Protein AF-A0A3D0LBR5-F1 (afdb_monomer)

Structure (mmCIF, N/CA/C/O backbone):
data_AF-A0A3D0LBR5-F1
#
_entry.id   AF-A0A3D0LBR5-F1
#
loop_
_atom_site.group_PDB
_atom_site.id
_atom_site.type_symbol
_atom_site.label_atom_id
_atom_site.label_alt_id
_atom_site.label_comp_id
_atom_site.label_asym_id
_atom_site.label_entity_id
_atom_site.label_seq_id
_atom_site.pdbx_PDB_ins_code
_atom_site.Cartn_x
_atom_site.Cartn_y
_atom_site.Cartn_z
_atom_site.occupancy
_atom_site.B_iso_or_equiv
_atom_site.auth_seq_id
_atom_site.auth_comp_id
_atom_site.auth_asym_id
_atom_site.auth_atom_id
_atom_site.pdbx_PDB_model_num
ATOM 1 N N . MET A 1 1 ? 71.275 1.931 -74.802 1.00 49.94 1 MET A N 1
ATOM 2 C CA . MET A 1 1 ? 70.253 2.994 -74.971 1.00 49.94 1 MET A CA 1
ATOM 3 C C . MET A 1 1 ? 68.846 2.424 -75.194 1.00 49.94 1 MET A C 1
ATOM 5 O O . MET A 1 1 ? 67.888 3.133 -74.925 1.00 49.94 1 MET A O 1
ATOM 9 N N . GLU A 1 2 ? 68.700 1.170 -75.647 1.00 49.16 2 GLU A N 1
ATOM 10 C CA . GLU A 1 2 ? 67.393 0.505 -75.811 1.00 49.16 2 GLU A CA 1
ATOM 11 C C . GLU A 1 2 ? 66.760 0.041 -74.489 1.00 49.16 2 GLU A C 1
ATOM 13 O O . GLU A 1 2 ? 65.552 0.177 -74.330 1.00 49.16 2 GLU A O 1
ATOM 18 N N . GLU A 1 3 ? 67.550 -0.391 -73.499 1.00 52.59 3 GLU A N 1
ATOM 19 C CA . GLU A 1 3 ? 66.999 -0.840 -72.205 1.00 52.59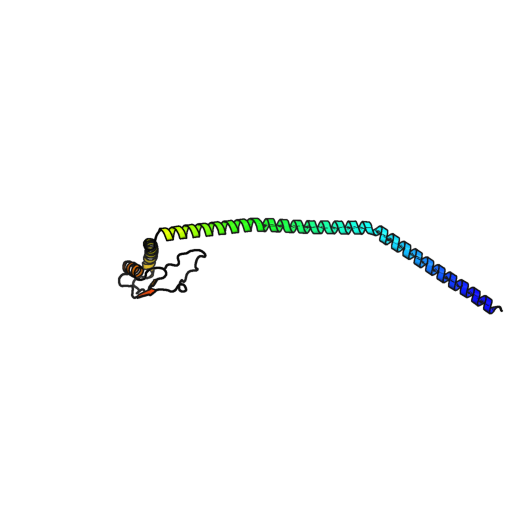 3 GLU A CA 1
ATOM 20 C C . GLU A 1 3 ? 66.306 0.277 -71.406 1.00 52.59 3 GLU A C 1
ATOM 22 O O . GLU A 1 3 ? 65.245 0.046 -70.835 1.00 52.59 3 GLU A O 1
ATOM 27 N N . LEU A 1 4 ? 66.821 1.514 -71.461 1.00 53.75 4 LEU A N 1
ATOM 28 C CA . LEU A 1 4 ? 66.189 2.684 -70.824 1.00 53.75 4 LEU A CA 1
ATOM 29 C C . LEU A 1 4 ? 64.819 3.015 -71.442 1.00 53.75 4 LEU A C 1
ATOM 31 O O . LEU A 1 4 ? 63.898 3.429 -70.748 1.00 53.75 4 LEU A O 1
ATOM 35 N N . ARG A 1 5 ? 64.651 2.780 -72.751 1.00 55.75 5 ARG A N 1
ATOM 36 C CA . ARG A 1 5 ? 63.362 2.971 -73.435 1.00 55.75 5 ARG A CA 1
ATOM 37 C C . ARG A 1 5 ? 62.347 1.881 -73.075 1.00 55.75 5 ARG A C 1
ATOM 39 O O . ARG A 1 5 ? 61.148 2.134 -73.154 1.00 55.75 5 ARG A O 1
ATOM 46 N N . SER A 1 6 ? 62.817 0.697 -72.677 1.00 64.25 6 SER A N 1
ATOM 47 C CA . SER A 1 6 ? 61.978 -0.420 -72.228 1.00 64.25 6 SER A CA 1
ATOM 48 C C . SER A 1 6 ? 61.486 -0.237 -70.791 1.00 64.25 6 SER A C 1
ATOM 50 O O . SER A 1 6 ? 60.338 -0.565 -70.502 1.00 64.25 6 SER A O 1
ATOM 52 N N . THR A 1 7 ? 62.313 0.309 -69.896 1.00 74.56 7 THR A N 1
ATOM 53 C CA . THR A 1 7 ? 61.905 0.636 -68.519 1.00 74.56 7 THR A CA 1
ATOM 54 C C . THR A 1 7 ? 60.916 1.800 -68.485 1.00 74.56 7 THR A C 1
ATOM 56 O O . THR A 1 7 ? 59.894 1.705 -67.814 1.00 74.56 7 THR A O 1
ATOM 59 N N . ASP A 1 8 ? 61.129 2.835 -69.303 1.00 76.31 8 ASP A N 1
ATOM 60 C CA . ASP A 1 8 ? 60.205 3.976 -69.407 1.00 76.31 8 ASP A CA 1
ATOM 61 C C . ASP A 1 8 ? 58.816 3.575 -69.937 1.00 76.31 8 ASP A C 1
ATOM 63 O O . ASP A 1 8 ? 57.799 4.185 -69.596 1.00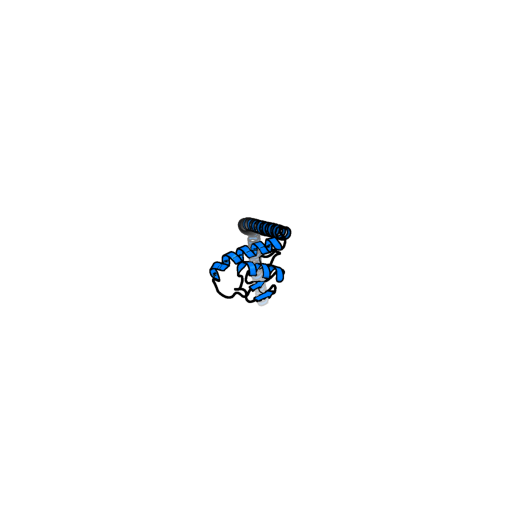 76.31 8 ASP A O 1
ATOM 67 N N . ALA A 1 9 ? 58.758 2.572 -70.819 1.00 78.38 9 ALA A N 1
ATOM 68 C CA . ALA A 1 9 ? 57.500 2.031 -71.325 1.00 78.38 9 ALA A CA 1
ATOM 69 C C . ALA A 1 9 ? 56.753 1.238 -70.241 1.00 78.38 9 ALA A C 1
ATOM 71 O O . ALA A 1 9 ? 55.541 1.397 -70.093 1.00 78.38 9 ALA A O 1
ATOM 72 N N . LEU A 1 10 ? 57.486 0.448 -69.454 1.00 83.25 10 LEU A N 1
ATOM 73 C CA . LEU A 1 10 ? 56.943 -0.359 -68.365 1.00 83.25 10 LEU A CA 1
ATOM 74 C C . LEU A 1 10 ? 56.445 0.519 -67.204 1.00 83.25 10 LEU A C 1
ATOM 76 O O . LEU A 1 10 ? 55.351 0.294 -66.692 1.00 83.25 10 LEU A O 1
ATOM 80 N N . ASP A 1 11 ? 57.161 1.591 -66.859 1.00 85.31 11 ASP A N 1
ATOM 81 C CA . ASP A 1 11 ? 56.715 2.557 -65.847 1.00 85.31 11 ASP A CA 1
ATOM 82 C C . ASP A 1 11 ? 55.422 3.273 -66.261 1.00 85.31 11 ASP A C 1
ATOM 84 O O . ASP A 1 11 ? 54.518 3.475 -65.445 1.00 85.31 11 ASP A O 1
ATOM 88 N N . LYS A 1 12 ? 55.276 3.616 -67.548 1.00 86.19 12 LYS A N 1
ATOM 89 C CA . LYS A 1 12 ? 54.023 4.185 -68.073 1.00 86.19 12 LYS A CA 1
ATOM 90 C C . LYS A 1 12 ? 52.860 3.205 -67.967 1.00 86.19 12 LYS A C 1
ATOM 92 O O . LYS A 1 12 ? 51.745 3.633 -67.668 1.00 86.19 12 LYS A O 1
ATOM 97 N N . GLU A 1 13 ? 53.109 1.919 -68.195 1.00 86.25 13 GLU A N 1
ATOM 98 C CA . GLU A 1 13 ? 52.100 0.869 -68.064 1.00 86.25 13 GLU A CA 1
ATOM 99 C C . GLU A 1 13 ? 51.693 0.654 -66.599 1.00 86.25 13 GLU A C 1
ATOM 101 O O . GLU A 1 13 ? 50.499 0.640 -66.299 1.00 86.25 13 GLU A O 1
ATOM 106 N N . ILE A 1 14 ? 52.656 0.620 -65.670 1.00 87.50 14 ILE A N 1
ATOM 107 C CA . ILE A 1 14 ? 52.390 0.557 -64.223 1.00 87.50 14 ILE A CA 1
ATOM 108 C C . ILE A 1 14 ? 51.540 1.750 -63.777 1.00 87.50 14 ILE A C 1
ATOM 110 O O . ILE A 1 14 ? 50.550 1.582 -63.063 1.00 87.50 14 ILE A O 1
ATOM 114 N N . VAL A 1 15 ? 51.889 2.963 -64.212 1.00 90.56 15 VAL A N 1
ATOM 115 C CA . VAL A 1 15 ? 51.126 4.173 -63.878 1.00 90.56 15 VAL A CA 1
ATOM 116 C C . VAL A 1 15 ? 49.720 4.124 -64.480 1.00 90.56 15 VAL A C 1
ATOM 118 O O . VAL A 1 15 ? 48.763 4.546 -63.827 1.00 90.56 15 VAL A O 1
ATOM 121 N N . ALA A 1 16 ? 49.564 3.610 -65.701 1.00 90.75 16 ALA A N 1
ATOM 122 C CA . ALA A 1 16 ? 48.259 3.463 -66.338 1.00 90.75 16 ALA A CA 1
ATOM 123 C C . ALA A 1 16 ? 47.369 2.446 -65.603 1.00 90.75 16 ALA A C 1
ATOM 125 O O . ALA A 1 16 ? 46.191 2.725 -65.368 1.00 90.75 16 ALA A O 1
ATOM 126 N N . ASP A 1 17 ? 47.922 1.305 -65.187 1.00 92.94 17 ASP A N 1
ATOM 127 C CA . ASP A 1 17 ? 47.170 0.287 -64.451 1.00 92.94 17 ASP A CA 1
ATOM 128 C C . ASP A 1 17 ? 46.831 0.747 -63.022 1.00 92.94 17 ASP A C 1
ATOM 130 O O . ASP A 1 17 ? 45.701 0.581 -62.554 1.00 92.94 17 ASP A O 1
ATOM 134 N N . ALA A 1 18 ? 47.755 1.453 -62.359 1.00 93.38 18 ALA A N 1
ATOM 135 C CA . ALA A 1 18 ? 47.505 2.094 -61.070 1.00 93.38 18 ALA A CA 1
ATOM 136 C C . ALA A 1 18 ? 46.373 3.133 -61.152 1.00 93.38 18 ALA A C 1
ATOM 138 O O . ALA A 1 18 ? 45.481 3.127 -60.300 1.00 93.38 18 ALA A O 1
ATOM 139 N N . LYS A 1 19 ? 46.352 3.973 -62.199 1.00 93.94 19 LYS A N 1
ATOM 140 C CA . LYS A 1 19 ? 45.252 4.922 -62.454 1.00 93.94 19 LYS A CA 1
ATOM 141 C C . LYS A 1 19 ? 43.928 4.199 -62.667 1.00 93.94 19 LYS A C 1
ATOM 143 O O . LYS A 1 19 ? 42.958 4.494 -61.984 1.00 93.94 19 LYS A O 1
ATOM 148 N N . LYS A 1 20 ? 43.907 3.170 -63.515 1.00 94.69 20 LYS A N 1
ATOM 149 C CA . LYS A 1 20 ? 42.700 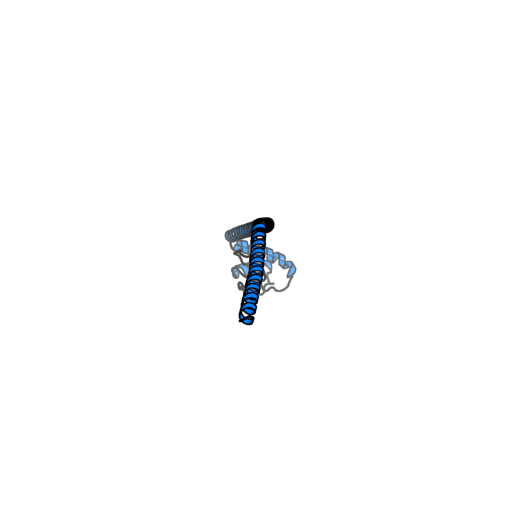2.374 -63.779 1.00 94.69 20 LYS A CA 1
ATOM 150 C C . LYS A 1 20 ? 42.152 1.706 -62.516 1.00 94.69 20 LYS A C 1
ATOM 152 O O . LYS A 1 20 ? 40.938 1.589 -62.341 1.00 94.69 20 LYS A O 1
ATOM 157 N N . LYS A 1 21 ? 43.035 1.247 -61.627 1.00 94.88 21 LYS A N 1
ATOM 158 C CA . LYS A 1 21 ? 42.647 0.698 -60.324 1.00 94.88 21 LYS A CA 1
ATOM 159 C C . LYS A 1 21 ? 42.093 1.783 -59.400 1.00 94.88 21 LYS A C 1
ATOM 161 O O . LYS A 1 21 ? 41.074 1.534 -58.760 1.00 94.88 21 LYS A O 1
ATOM 166 N N . ALA A 1 22 ? 42.715 2.961 -59.357 1.00 95.19 22 ALA A N 1
ATOM 167 C CA . ALA A 1 22 ? 42.222 4.102 -58.589 1.00 95.19 22 ALA A CA 1
ATOM 168 C C . ALA A 1 22 ? 40.830 4.551 -59.067 1.00 95.19 22 ALA A C 1
ATOM 170 O O . ALA A 1 22 ? 39.922 4.661 -58.248 1.00 95.19 22 ALA A O 1
ATOM 171 N N . ASP A 1 23 ? 40.623 4.678 -60.379 1.00 95.06 23 ASP A N 1
ATOM 172 C CA . ASP A 1 23 ? 39.336 5.067 -60.971 1.00 95.06 23 ASP A CA 1
ATOM 173 C C . ASP A 1 23 ? 38.225 4.066 -60.626 1.00 95.06 23 ASP A C 1
ATOM 175 O O . ASP A 1 23 ? 37.114 4.446 -60.263 1.00 95.06 23 ASP A O 1
ATOM 179 N N . ARG A 1 24 ? 38.529 2.760 -60.657 1.00 95.19 24 ARG A N 1
ATOM 180 C CA . ARG A 1 24 ? 37.582 1.714 -60.232 1.00 95.19 24 ARG A CA 1
ATOM 181 C C . ARG A 1 24 ? 37.232 1.796 -58.748 1.00 95.19 24 ARG A C 1
ATOM 183 O O . ARG A 1 24 ? 36.100 1.488 -58.382 1.00 95.19 24 ARG A O 1
ATOM 190 N N . ILE A 1 25 ? 38.195 2.141 -57.894 1.00 95.94 25 ILE A N 1
ATOM 191 C CA . ILE A 1 25 ? 37.957 2.311 -56.455 1.00 95.94 25 ILE A CA 1
ATOM 192 C C . ILE A 1 25 ? 37.060 3.528 -56.221 1.00 95.94 25 ILE A C 1
ATOM 194 O O . ILE A 1 25 ? 36.095 3.416 -55.469 1.00 95.94 25 ILE A O 1
ATOM 198 N N . LEU A 1 26 ? 37.335 4.647 -56.897 1.00 95.75 26 LEU A N 1
ATOM 199 C CA . LEU A 1 26 ? 36.525 5.862 -56.808 1.00 95.75 26 LEU A CA 1
ATOM 200 C C . LEU A 1 26 ? 35.089 5.616 -57.276 1.00 95.75 26 LEU A C 1
ATOM 202 O O . LEU A 1 26 ? 34.161 5.903 -56.528 1.00 95.75 26 LEU A O 1
ATOM 206 N N . ALA A 1 27 ? 34.900 4.969 -58.428 1.00 95.69 27 ALA A N 1
ATOM 207 C CA . ALA A 1 27 ? 33.567 4.647 -58.937 1.00 95.69 27 ALA A CA 1
ATOM 208 C C . ALA A 1 27 ? 32.760 3.764 -57.964 1.00 95.69 27 ALA A C 1
ATOM 210 O O . ALA A 1 27 ? 31.583 4.015 -57.715 1.00 95.69 27 ALA A O 1
ATOM 211 N N . LYS A 1 28 ? 33.396 2.752 -57.352 1.00 95.88 28 LYS A N 1
ATOM 212 C CA . LYS A 1 28 ? 32.742 1.912 -56.330 1.00 95.88 28 LYS A CA 1
ATOM 213 C C . LYS A 1 28 ? 32.420 2.677 -55.048 1.00 95.88 28 LYS A C 1
ATOM 215 O O . LYS A 1 28 ? 31.410 2.394 -54.403 1.00 95.88 28 LYS A O 1
ATOM 220 N N . ALA A 1 29 ? 33.287 3.604 -54.646 1.00 95.00 29 ALA A N 1
ATOM 221 C CA . ALA A 1 29 ? 33.041 4.456 -53.491 1.00 95.00 29 ALA A CA 1
ATOM 222 C C . ALA A 1 29 ? 31.847 5.389 -53.744 1.00 95.00 29 ALA A C 1
ATOM 224 O O . ALA A 1 29 ? 30.978 5.496 -52.884 1.00 95.00 29 ALA A O 1
ATOM 225 N N . GLU A 1 30 ? 31.751 5.987 -54.933 1.00 95.00 30 GLU A N 1
ATOM 226 C CA . GLU A 1 30 ? 30.614 6.816 -55.348 1.00 95.00 30 GLU A CA 1
ATOM 227 C C . GLU A 1 30 ? 29.302 6.023 -55.374 1.00 95.00 30 GLU A C 1
ATOM 229 O O . GLU A 1 30 ? 28.305 6.476 -54.811 1.00 95.00 30 GLU A O 1
ATOM 234 N N . GLU A 1 31 ? 29.311 4.811 -55.937 1.00 94.12 31 GLU A N 1
ATOM 235 C CA . GLU A 1 31 ? 28.151 3.908 -55.939 1.00 94.12 31 GLU A CA 1
ATOM 236 C C . GLU A 1 31 ? 27.706 3.555 -54.510 1.00 94.12 31 GLU A C 1
ATOM 238 O O . GLU A 1 31 ? 26.517 3.600 -54.180 1.00 94.12 31 GLU A O 1
ATOM 243 N N . SER A 1 32 ? 28.667 3.271 -53.628 1.00 92.25 32 SER A N 1
ATOM 244 C CA . SER A 1 32 ? 28.397 2.963 -52.221 1.00 92.25 32 SER A CA 1
ATOM 245 C C . SER A 1 32 ? 27.820 4.171 -51.479 1.00 92.25 32 SER A C 1
ATOM 247 O O . SER A 1 32 ? 26.858 4.029 -50.726 1.00 92.25 32 SER A O 1
ATOM 249 N N . CYS A 1 33 ? 28.359 5.370 -51.716 1.00 92.25 33 CYS A N 1
ATOM 250 C CA . CYS A 1 33 ? 27.838 6.620 -51.164 1.00 92.25 33 CYS A CA 1
ATOM 251 C C . CYS A 1 33 ? 26.409 6.900 -51.645 1.00 92.25 33 CYS A C 1
ATOM 253 O O . CYS A 1 33 ? 25.544 7.216 -50.829 1.00 92.25 33 CYS A O 1
ATOM 255 N N . ALA A 1 34 ? 26.138 6.738 -52.943 1.00 92.00 34 ALA A N 1
ATOM 256 C CA . ALA A 1 34 ? 24.809 6.936 -53.514 1.00 92.00 34 ALA A CA 1
ATOM 257 C C . ALA A 1 34 ? 23.783 5.950 -52.933 1.00 92.00 34 ALA A C 1
ATOM 259 O O . ALA A 1 34 ? 22.685 6.354 -52.553 1.00 92.00 34 ALA A O 1
ATOM 260 N N . SER A 1 35 ? 24.162 4.677 -52.788 1.00 91.62 35 SER A N 1
ATOM 261 C CA . SER A 1 35 ? 23.329 3.648 -52.156 1.00 91.62 35 SER A CA 1
ATOM 262 C C . SER A 1 35 ? 23.036 3.963 -50.685 1.00 91.62 35 SER A C 1
ATOM 264 O O . SER A 1 35 ? 21.883 3.918 -50.245 1.00 91.62 35 SER A O 1
ATOM 266 N N . LEU A 1 36 ? 24.058 4.370 -49.922 1.00 88.75 36 LEU A N 1
ATOM 267 C CA . LEU A 1 36 ? 23.892 4.756 -48.522 1.00 88.75 36 LEU A CA 1
ATOM 268 C C . LEU A 1 36 ? 22.944 5.944 -48.370 1.00 88.75 36 LEU A C 1
ATOM 270 O O . LEU A 1 36 ? 22.064 5.883 -47.510 1.00 88.75 36 LEU A O 1
ATOM 274 N N . LEU A 1 37 ? 23.105 6.983 -49.196 1.00 91.50 37 LEU A N 1
ATOM 275 C CA . LEU A 1 37 ? 22.251 8.171 -49.192 1.00 91.50 37 LEU A CA 1
ATOM 276 C C . LEU A 1 37 ? 20.812 7.832 -49.596 1.00 91.50 37 LEU A C 1
ATOM 278 O O . LEU A 1 37 ? 19.883 8.220 -48.891 1.00 91.50 37 LEU A O 1
ATOM 282 N N . GLY A 1 38 ? 20.624 7.037 -50.654 1.00 90.38 38 GLY A N 1
ATOM 283 C CA . GLY A 1 38 ? 19.299 6.612 -51.115 1.00 90.38 38 GLY A CA 1
ATOM 284 C C . GLY A 1 38 ? 18.522 5.787 -50.082 1.00 90.38 38 GLY A C 1
ATOM 285 O O . GLY A 1 38 ? 17.296 5.830 -50.050 1.00 90.38 38 GLY A O 1
ATOM 286 N N . GLY A 1 39 ? 19.221 5.073 -49.194 1.00 91.19 39 GLY A N 1
ATOM 287 C CA . GLY A 1 39 ? 18.612 4.287 -48.119 1.00 91.19 39 GLY A CA 1
ATOM 288 C C . GLY A 1 39 ? 18.389 5.032 -46.797 1.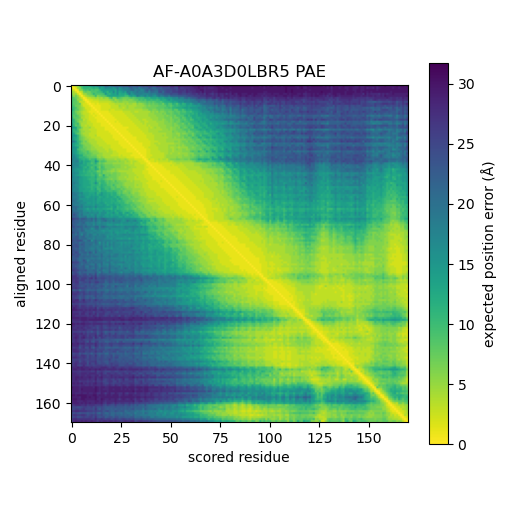00 91.19 39 GLY A C 1
ATOM 289 O O . GLY A 1 39 ? 17.916 4.412 -45.843 1.00 91.19 39 GLY A O 1
ATOM 290 N N . VAL A 1 40 ? 18.778 6.308 -46.658 1.00 93.69 40 VAL A N 1
ATOM 291 C CA . VAL A 1 40 ? 18.622 7.045 -45.383 1.00 93.69 40 VAL A CA 1
ATOM 292 C C . VAL A 1 40 ? 17.151 7.269 -45.054 1.00 93.69 40 VAL A C 1
ATOM 294 O O . VAL A 1 40 ? 16.726 6.915 -43.956 1.00 93.69 40 VAL A O 1
ATOM 297 N N . ASP A 1 41 ? 16.364 7.787 -45.995 1.00 91.44 41 ASP A N 1
ATOM 298 C CA . ASP A 1 41 ? 14.965 8.141 -45.734 1.00 91.44 41 ASP A CA 1
ATOM 299 C C . ASP A 1 41 ? 14.135 6.924 -45.319 1.00 91.44 41 ASP A C 1
ATOM 301 O O . ASP A 1 41 ? 13.371 6.992 -44.357 1.00 91.44 41 ASP A O 1
ATOM 305 N N . ALA A 1 42 ? 14.344 5.779 -45.975 1.00 92.25 42 ALA A N 1
ATOM 306 C CA . ALA A 1 42 ? 13.684 4.527 -45.615 1.00 92.25 42 ALA A CA 1
ATOM 307 C C . ALA A 1 42 ? 14.020 4.095 -44.177 1.00 92.25 42 ALA A C 1
ATOM 309 O O . ALA A 1 42 ? 13.116 3.780 -43.404 1.00 92.25 42 ALA A O 1
ATOM 310 N N . ARG A 1 43 ? 15.301 4.160 -43.786 1.00 93.56 43 ARG A N 1
ATOM 311 C CA . ARG A 1 43 ? 15.748 3.837 -42.420 1.00 93.56 43 ARG A CA 1
ATOM 312 C C . ARG A 1 43 ? 15.186 4.807 -41.384 1.00 93.56 43 ARG A C 1
ATOM 314 O O . ARG A 1 43 ? 14.816 4.384 -40.293 1.00 93.56 43 ARG A O 1
ATOM 321 N N . VAL A 1 44 ? 15.092 6.095 -41.716 1.00 94.94 44 VAL A N 1
ATOM 322 C CA . VAL A 1 44 ? 14.490 7.110 -40.837 1.00 94.94 44 VAL A CA 1
ATOM 323 C C . VAL A 1 44 ? 12.997 6.839 -40.640 1.00 94.94 44 VAL A C 1
ATOM 325 O O . VAL A 1 44 ? 12.517 6.887 -39.507 1.00 94.94 44 VAL A O 1
ATOM 328 N N . GLN A 1 45 ? 12.260 6.515 -41.707 1.00 95.31 45 GLN A N 1
ATOM 329 C CA . GLN A 1 45 ? 10.836 6.178 -41.602 1.00 95.31 45 GLN A CA 1
ATOM 330 C C . GLN A 1 45 ? 10.606 4.888 -40.814 1.00 95.31 45 GLN A C 1
ATOM 332 O O . GLN A 1 45 ? 9.711 4.836 -39.970 1.00 95.31 45 GLN A O 1
ATOM 337 N N . GLU A 1 46 ? 11.433 3.868 -41.037 1.00 96.00 46 GLU A N 1
ATOM 338 C CA . GLU A 1 46 ? 11.368 2.619 -40.284 1.00 96.00 46 GLU A CA 1
ATOM 339 C C . GLU A 1 46 ? 11.638 2.853 -38.792 1.00 96.00 46 GLU A C 1
ATOM 341 O O . GLU A 1 46 ? 10.825 2.463 -37.953 1.00 96.00 46 GLU A O 1
ATOM 346 N N . ALA A 1 47 ? 12.716 3.567 -38.454 1.00 95.75 47 ALA A N 1
ATOM 347 C CA . ALA A 1 47 ? 13.049 3.900 -37.072 1.00 95.75 47 ALA A CA 1
ATOM 348 C C . ALA A 1 47 ? 11.929 4.702 -36.391 1.00 95.75 47 ALA A C 1
ATOM 350 O O . ALA A 1 47 ? 11.571 4.427 -35.243 1.00 95.75 47 ALA A O 1
ATOM 351 N N . LYS A 1 48 ? 11.323 5.658 -37.107 1.00 96.81 48 LYS A N 1
ATOM 352 C CA . LYS A 1 48 ? 10.174 6.422 -36.610 1.00 96.81 48 LYS A CA 1
ATOM 353 C C . LYS A 1 48 ? 8.971 5.518 -36.340 1.00 96.81 48 LYS A C 1
ATOM 355 O O . LYS A 1 48 ? 8.375 5.606 -35.269 1.00 96.81 48 LYS A O 1
ATOM 360 N N . SER A 1 49 ? 8.632 4.633 -37.274 1.00 96.62 49 SER A N 1
ATOM 361 C CA . SER A 1 49 ? 7.511 3.701 -37.122 1.00 96.62 49 SER A CA 1
ATOM 362 C C . SER A 1 49 ? 7.713 2.750 -35.938 1.00 96.62 49 SER A C 1
ATOM 364 O O . SER A 1 49 ? 6.800 2.563 -35.130 1.00 96.62 49 SER A O 1
ATOM 366 N N . GLN A 1 50 ? 8.923 2.207 -35.783 1.00 96.31 50 GLN A N 1
ATOM 367 C CA . GLN A 1 50 ? 9.277 1.347 -34.656 1.00 96.31 50 GLN A CA 1
ATOM 368 C C . GLN A 1 50 ? 9.177 2.095 -33.321 1.00 96.31 50 GLN A C 1
ATOM 370 O O . GLN A 1 50 ? 8.593 1.572 -32.369 1.00 96.31 50 GLN A O 1
ATOM 375 N N . ALA A 1 51 ? 9.680 3.333 -33.256 1.00 96.00 51 ALA A N 1
ATOM 376 C CA . ALA A 1 51 ? 9.568 4.170 -32.065 1.00 96.00 51 ALA A CA 1
ATOM 377 C C . ALA A 1 51 ? 8.098 4.449 -31.706 1.00 96.00 51 ALA A C 1
ATOM 379 O O . ALA A 1 51 ? 7.695 4.254 -30.560 1.00 96.00 51 ALA A O 1
ATOM 380 N N . GLU A 1 52 ? 7.268 4.825 -32.684 1.00 97.00 52 GLU A N 1
ATOM 381 C CA . GLU A 1 52 ? 5.836 5.056 -32.469 1.00 97.00 52 GLU A CA 1
ATOM 382 C C . GLU A 1 52 ? 5.111 3.795 -31.979 1.00 97.00 52 GLU A C 1
ATOM 384 O O . GLU A 1 52 ? 4.291 3.867 -31.058 1.00 97.00 52 GLU A O 1
ATOM 389 N N . ALA A 1 53 ? 5.415 2.632 -32.560 1.00 96.94 53 ALA A N 1
ATOM 390 C CA . ALA A 1 53 ? 4.838 1.357 -32.145 1.00 96.94 53 ALA A CA 1
ATOM 391 C C . ALA A 1 53 ? 5.235 0.997 -30.704 1.00 96.94 53 ALA A C 1
ATOM 393 O O . ALA A 1 53 ? 4.374 0.622 -29.901 1.00 96.94 53 ALA A O 1
ATOM 394 N N . ALA A 1 54 ? 6.510 1.176 -30.351 1.00 96.12 54 ALA A N 1
ATOM 395 C CA . ALA A 1 54 ? 7.010 0.945 -29.001 1.00 96.12 54 ALA A CA 1
ATOM 396 C C . ALA A 1 54 ? 6.327 1.869 -27.980 1.00 96.12 54 ALA A C 1
ATOM 398 O O . ALA A 1 54 ? 5.822 1.399 -26.957 1.00 96.12 54 ALA A O 1
ATOM 399 N N . THR A 1 55 ? 6.223 3.169 -28.277 1.00 96.25 55 THR A N 1
ATOM 400 C CA . THR A 1 55 ? 5.532 4.129 -27.407 1.00 96.25 55 THR A CA 1
ATOM 401 C C . THR A 1 55 ? 4.050 3.789 -27.249 1.00 96.25 55 THR A C 1
ATOM 403 O O . THR A 1 55 ? 3.537 3.820 -26.131 1.00 96.25 55 THR A O 1
ATOM 406 N N . ARG A 1 56 ? 3.348 3.417 -28.328 1.00 97.19 56 ARG A N 1
ATOM 407 C CA . ARG A 1 56 ? 1.933 3.003 -28.256 1.00 97.19 56 ARG A CA 1
ATOM 408 C C . ARG A 1 56 ? 1.740 1.767 -27.384 1.00 97.19 56 ARG A C 1
ATOM 410 O O . ARG A 1 56 ? 0.821 1.750 -26.567 1.00 97.19 56 ARG A O 1
ATOM 417 N N . SER A 1 57 ? 2.609 0.768 -27.532 1.00 96.31 57 SER A N 1
ATOM 418 C CA . SER A 1 57 ? 2.591 -0.442 -26.704 1.00 96.31 57 SER A CA 1
ATOM 419 C C . SER A 1 57 ? 2.779 -0.102 -25.223 1.00 96.31 57 SER A C 1
ATOM 421 O O . SER A 1 57 ? 1.984 -0.509 -24.374 1.00 96.31 57 SER A O 1
ATOM 423 N N . MET A 1 58 ? 3.762 0.749 -24.920 1.00 96.12 58 MET A N 1
ATOM 424 C CA . MET A 1 58 ? 4.035 1.187 -23.554 1.00 96.12 58 MET A CA 1
ATOM 425 C C . MET A 1 58 ? 2.859 1.979 -22.952 1.00 96.12 58 MET A C 1
ATOM 427 O O . MET A 1 58 ? 2.449 1.727 -21.820 1.00 96.12 58 MET A O 1
ATOM 431 N N . LEU A 1 59 ? 2.250 2.892 -23.715 1.00 96.50 59 LEU A N 1
ATOM 432 C CA . LEU A 1 59 ? 1.060 3.631 -23.277 1.00 96.50 59 LEU A CA 1
ATOM 433 C C . LEU A 1 59 ? -0.133 2.709 -23.003 1.00 96.50 59 LEU A C 1
ATOM 435 O O . LEU A 1 59 ? -0.869 2.932 -22.042 1.00 96.50 59 LEU A O 1
ATOM 439 N N . ALA A 1 60 ? -0.336 1.682 -23.830 1.00 96.50 60 ALA A N 1
ATOM 440 C CA . ALA A 1 60 ? -1.393 0.700 -23.615 1.00 96.50 60 ALA A CA 1
ATOM 441 C C . ALA A 1 60 ? -1.165 -0.092 -22.318 1.00 96.50 60 ALA A C 1
ATOM 443 O O . ALA A 1 60 ? -2.108 -0.282 -21.546 1.00 96.50 60 ALA A O 1
ATOM 444 N N . LEU A 1 61 ? 0.083 -0.484 -22.041 1.00 95.88 61 LEU A N 1
ATOM 445 C CA . LEU A 1 61 ? 0.455 -1.152 -20.795 1.00 95.88 61 LEU A CA 1
ATOM 446 C C . LEU A 1 61 ? 0.196 -0.259 -19.575 1.00 95.88 61 LEU A C 1
ATOM 448 O O . LEU A 1 61 ? -0.457 -0.697 -18.629 1.00 95.88 61 LEU A O 1
ATOM 452 N N . TYR A 1 62 ? 0.628 1.004 -19.610 1.00 95.44 62 TYR A N 1
ATOM 453 C CA . TYR A 1 62 ? 0.378 1.940 -18.511 1.00 95.44 62 TYR A CA 1
ATOM 454 C C . TYR A 1 62 ? -1.112 2.167 -18.268 1.00 95.44 62 TYR A C 1
ATOM 456 O O . TYR A 1 62 ? -1.556 2.105 -17.124 1.00 95.44 62 TYR A O 1
ATOM 464 N N . LYS A 1 63 ? -1.905 2.360 -19.329 1.00 95.81 63 LYS A N 1
ATOM 465 C CA . LYS A 1 63 ? -3.364 2.493 -19.205 1.00 95.81 63 LYS A CA 1
ATOM 466 C C . LYS A 1 63 ? -3.990 1.258 -18.568 1.00 95.81 63 LYS A C 1
ATOM 468 O O . LYS A 1 63 ? -4.826 1.396 -17.682 1.00 95.81 63 LYS A O 1
ATOM 473 N N . LYS A 1 64 ? -3.576 0.059 -18.988 1.00 95.00 64 LYS A N 1
ATOM 474 C CA . LYS A 1 64 ? -4.055 -1.198 -18.402 1.00 95.00 64 LYS A CA 1
ATOM 475 C C . LYS A 1 64 ? -3.732 -1.272 -16.910 1.00 95.00 64 LYS A C 1
ATOM 477 O O . LYS A 1 64 ? -4.614 -1.595 -16.122 1.00 95.00 64 LYS A O 1
ATOM 482 N N . ASN A 1 65 ? -2.500 -0.941 -16.532 1.00 94.12 65 ASN A N 1
ATOM 483 C CA . ASN A 1 65 ? -2.055 -1.008 -15.143 1.00 94.12 65 ASN A CA 1
ATOM 484 C C . ASN A 1 65 ? -2.795 0.003 -14.261 1.00 94.12 65 ASN A C 1
ATOM 486 O O . ASN A 1 65 ? -3.302 -0.381 -13.215 1.00 94.12 65 ASN A O 1
ATOM 490 N N . ILE A 1 66 ? -2.932 1.255 -14.710 1.00 94.12 66 ILE A N 1
ATOM 491 C CA . ILE A 1 66 ? -3.674 2.296 -13.981 1.00 94.12 66 ILE A CA 1
ATOM 492 C C . ILE A 1 66 ? -5.146 1.908 -13.824 1.00 94.12 66 ILE A C 1
ATOM 494 O O . ILE A 1 66 ? -5.707 2.037 -12.741 1.00 94.12 66 ILE A O 1
ATOM 498 N N . ASN A 1 67 ? -5.775 1.396 -14.884 1.00 92.62 67 ASN A N 1
ATOM 499 C CA . ASN A 1 67 ? -7.176 0.978 -14.827 1.00 92.62 67 ASN A CA 1
ATOM 500 C C . ASN A 1 67 ? -7.400 -0.234 -13.913 1.00 92.62 67 ASN A C 1
ATOM 502 O O . ASN A 1 67 ? -8.513 -0.421 -13.434 1.00 92.62 67 ASN A O 1
ATOM 506 N N . ALA A 1 68 ? -6.369 -1.046 -13.671 1.00 90.31 68 ALA A N 1
ATOM 507 C CA . ALA A 1 68 ? -6.430 -2.149 -12.720 1.00 90.31 68 ALA A CA 1
ATOM 508 C C . ALA A 1 68 ? -6.153 -1.693 -11.278 1.00 90.31 68 ALA A C 1
ATOM 510 O O . ALA A 1 68 ? -6.830 -2.147 -10.361 1.00 90.31 68 ALA A O 1
ATOM 511 N N . SER A 1 69 ? -5.183 -0.798 -11.065 1.00 92.75 69 SER A N 1
ATOM 512 C CA . SER A 1 69 ? -4.783 -0.368 -9.721 1.00 92.75 69 SER A CA 1
ATOM 513 C C . SER A 1 69 ? -5.728 0.667 -9.119 1.00 92.75 69 SER A C 1
ATOM 515 O O . SER A 1 69 ? -6.079 0.564 -7.949 1.00 92.75 69 SER A O 1
ATOM 517 N N . LEU A 1 70 ? -6.186 1.643 -9.905 1.00 93.44 70 LEU A N 1
ATOM 518 C CA . LEU A 1 70 ? -6.956 2.773 -9.388 1.00 93.44 70 LEU A CA 1
ATOM 519 C C . LEU A 1 70 ? -8.268 2.362 -8.691 1.00 93.44 70 LEU A C 1
ATOM 521 O O . LEU A 1 70 ? -8.555 2.924 -7.635 1.00 93.44 70 LEU A O 1
ATOM 525 N N . PRO A 1 71 ? -9.074 1.411 -9.209 1.00 93.94 71 PRO A N 1
ATOM 526 C CA . PRO A 1 71 ? -10.256 0.939 -8.490 1.00 93.94 71 PRO A CA 1
ATOM 527 C C . PRO A 1 71 ? -9.901 0.266 -7.162 1.00 93.94 71 PRO A C 1
ATOM 529 O O . PRO A 1 71 ? -10.555 0.526 -6.160 1.00 93.94 71 PRO A O 1
ATOM 532 N N . LEU A 1 72 ? -8.838 -0.544 -7.135 1.00 92.88 72 LEU A N 1
ATOM 533 C CA . LEU A 1 72 ? -8.398 -1.234 -5.921 1.00 92.88 72 LEU A CA 1
ATOM 534 C C . LEU A 1 72 ? -7.942 -0.250 -4.845 1.00 92.88 72 LEU A C 1
ATOM 536 O O . LEU A 1 72 ? -8.296 -0.415 -3.683 1.00 92.88 72 LEU A O 1
ATOM 540 N N . GLU A 1 73 ? -7.196 0.785 -5.230 1.00 93.75 73 GLU A N 1
ATOM 541 C CA . GLU A 1 73 ? -6.790 1.840 -4.301 1.00 93.75 73 GLU A CA 1
ATOM 542 C C . GLU A 1 73 ? -8.003 2.592 -3.750 1.00 93.75 73 GLU A C 1
ATOM 544 O O . GLU A 1 73 ? -8.079 2.831 -2.550 1.00 93.75 73 GLU A O 1
ATOM 549 N N . LYS A 1 74 ? -9.006 2.902 -4.582 1.00 94.69 74 LYS A N 1
ATOM 550 C CA . LYS A 1 74 ? -10.245 3.541 -4.107 1.00 94.69 74 LYS A CA 1
ATOM 551 C C . LYS A 1 74 ? -10.969 2.701 -3.059 1.00 94.69 74 LYS A C 1
ATOM 553 O O . LYS A 1 74 ? -11.373 3.246 -2.037 1.00 94.69 74 LYS A O 1
ATOM 558 N N . GLU A 1 75 ? -11.110 1.400 -3.300 1.00 94.12 75 GLU A N 1
ATOM 559 C CA . GLU A 1 75 ? -11.731 0.493 -2.329 1.00 94.12 75 GLU A CA 1
ATOM 560 C C . GLU A 1 75 ? -10.895 0.384 -1.049 1.00 94.12 75 GLU A C 1
ATOM 562 O O . GLU A 1 75 ? -11.446 0.432 0.046 1.00 94.12 75 GLU A O 1
ATOM 567 N N . ARG A 1 76 ? -9.560 0.320 -1.159 1.00 94.88 76 ARG A N 1
ATOM 568 C CA . ARG A 1 76 ? -8.664 0.347 0.010 1.00 94.88 76 ARG A CA 1
ATOM 569 C C . ARG A 1 76 ? -8.869 1.607 0.843 1.00 94.88 76 ARG A C 1
ATOM 571 O O . ARG A 1 76 ? -9.071 1.495 2.046 1.00 94.88 76 ARG A O 1
ATOM 578 N N . TYR A 1 77 ? -8.884 2.779 0.210 1.00 95.38 77 TYR A N 1
ATOM 579 C CA . TYR A 1 77 ? -9.141 4.041 0.902 1.00 95.38 77 TYR A CA 1
ATOM 580 C C . TYR A 1 77 ? -10.516 4.070 1.563 1.00 95.38 77 TYR A C 1
ATOM 582 O O . TYR A 1 77 ? -10.632 4.540 2.691 1.00 95.38 77 TYR A O 1
ATOM 590 N N . LEU A 1 78 ? -11.549 3.556 0.8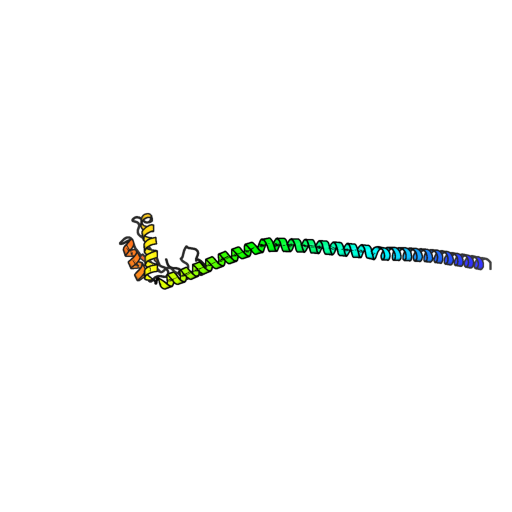93 1.00 95.75 78 LEU A N 1
ATOM 591 C CA . LEU A 1 78 ? -12.891 3.490 1.464 1.00 95.75 78 LEU A CA 1
ATOM 592 C C . LEU A 1 78 ? -12.924 2.600 2.712 1.00 95.75 78 LEU A C 1
ATOM 594 O O . LEU A 1 78 ? -13.490 2.994 3.729 1.00 95.75 78 LEU A O 1
ATOM 598 N N . VAL A 1 79 ? -12.297 1.424 2.650 1.00 95.75 79 VAL A N 1
ATOM 599 C CA . VAL A 1 79 ? -12.214 0.501 3.787 1.00 95.75 79 VAL A CA 1
ATOM 600 C C . VAL A 1 79 ? -11.443 1.129 4.945 1.00 95.75 79 VAL A C 1
ATOM 602 O O . VAL A 1 79 ? -11.938 1.092 6.069 1.00 95.75 79 VAL A O 1
ATOM 605 N N . SER A 1 80 ? -10.286 1.743 4.684 1.00 94.50 80 SER A N 1
ATOM 606 C CA . SER A 1 80 ? -9.511 2.453 5.710 1.00 94.50 80 SER A CA 1
ATOM 607 C C . SER A 1 80 ? -10.320 3.579 6.348 1.00 94.50 80 SER A C 1
ATOM 609 O O . SER A 1 80 ? -10.415 3.639 7.567 1.00 94.50 80 SER A O 1
ATOM 611 N N . TYR A 1 81 ? -10.996 4.401 5.542 1.00 95.50 81 TYR A N 1
ATOM 612 C CA . TYR A 1 81 ? -11.839 5.487 6.041 1.00 95.50 81 TYR A CA 1
ATOM 613 C C . TYR A 1 81 ? -12.979 4.985 6.937 1.00 95.50 81 TYR A C 1
ATOM 615 O O . TYR A 1 81 ? -13.229 5.548 8.003 1.00 95.50 81 TYR A O 1
ATOM 623 N N . ILE A 1 82 ? -13.675 3.920 6.523 1.00 95.12 82 ILE A N 1
ATOM 624 C CA . ILE A 1 82 ? -14.747 3.319 7.326 1.00 95.12 82 ILE A CA 1
ATOM 625 C C . ILE A 1 82 ? -14.176 2.750 8.625 1.00 95.12 82 ILE A C 1
ATOM 627 O O . ILE A 1 82 ? -14.761 2.970 9.682 1.00 95.12 82 ILE A O 1
ATOM 631 N N . HIS A 1 83 ? -13.049 2.036 8.556 1.00 93.56 83 HIS A N 1
ATOM 632 C CA . HIS A 1 83 ? -12.388 1.480 9.732 1.00 93.56 83 HIS A CA 1
ATOM 633 C C . HIS A 1 83 ? -12.033 2.581 10.737 1.00 93.56 83 HIS A C 1
ATOM 635 O O . HIS A 1 83 ? -12.486 2.522 11.877 1.00 93.56 83 HIS A O 1
ATOM 641 N N . GLU A 1 84 ? -11.329 3.623 10.298 1.00 94.25 84 GLU A N 1
ATOM 642 C CA . GLU A 1 84 ? -10.951 4.770 11.131 1.00 94.25 84 GLU A CA 1
ATOM 643 C C . GLU A 1 84 ? -12.178 5.466 11.733 1.00 94.25 84 GLU A C 1
ATOM 645 O O . GLU A 1 84 ? -12.225 5.691 12.940 1.00 94.25 84 GLU A O 1
ATOM 650 N N . SER A 1 85 ? -13.215 5.719 10.926 1.00 94.62 85 SER A N 1
ATOM 651 C CA . SER A 1 85 ? -14.448 6.374 11.388 1.00 94.62 85 SER A CA 1
ATOM 652 C C . SER A 1 85 ? -15.181 5.552 12.452 1.00 94.62 85 SER A C 1
ATOM 654 O O . SER A 1 85 ? -15.727 6.100 13.409 1.00 94.62 85 SER A O 1
ATOM 656 N N . VAL A 1 86 ? -15.219 4.225 12.294 1.00 95.19 86 VAL A N 1
ATOM 657 C CA . VAL A 1 86 ? -15.836 3.326 13.278 1.00 95.19 86 VAL A CA 1
ATOM 658 C C . VAL A 1 86 ? -15.020 3.307 14.566 1.00 95.19 86 VAL A C 1
ATOM 660 O O . VAL A 1 86 ? -15.604 3.401 15.643 1.00 95.19 86 VAL A O 1
ATOM 663 N N . ILE A 1 87 ? -13.693 3.215 14.473 1.00 94.38 87 ILE A N 1
ATOM 664 C CA . ILE A 1 87 ? -12.810 3.234 15.643 1.00 94.38 87 ILE A CA 1
ATOM 665 C C . ILE A 1 87 ? -12.937 4.554 16.404 1.00 94.38 87 ILE A C 1
ATOM 667 O O . ILE A 1 87 ? -13.093 4.537 17.624 1.00 94.38 87 ILE A O 1
ATOM 671 N N . GLU A 1 88 ? -12.964 5.687 15.704 1.00 95.25 88 GLU A N 1
ATOM 672 C CA . GLU A 1 88 ? -13.187 6.999 16.311 1.00 95.25 88 GLU A CA 1
ATOM 673 C C . GLU A 1 88 ? -14.543 7.061 17.026 1.00 95.25 88 GLU A C 1
ATOM 675 O O . GLU A 1 88 ? -14.609 7.427 18.201 1.00 95.25 88 GLU A O 1
ATOM 680 N N . ALA A 1 89 ? -15.622 6.625 16.369 1.00 94.62 89 ALA A N 1
ATOM 681 C CA . ALA A 1 89 ? -16.953 6.603 16.971 1.00 94.62 89 ALA A CA 1
ATOM 682 C C . ALA A 1 89 ? -17.023 5.697 18.212 1.00 94.62 89 ALA A C 1
ATOM 684 O O . ALA A 1 89 ? -17.665 6.054 19.204 1.00 94.62 89 ALA A O 1
ATOM 685 N N . LEU A 1 90 ? -16.355 4.539 18.181 1.00 92.12 90 LEU A N 1
ATOM 686 C CA . LEU A 1 90 ? -16.264 3.639 19.328 1.00 92.12 90 LEU A CA 1
ATOM 687 C C . LEU A 1 90 ? -15.464 4.268 20.468 1.00 92.12 90 LEU A C 1
ATOM 689 O O . LEU A 1 90 ? -15.912 4.208 21.612 1.00 92.12 90 LEU A O 1
ATOM 693 N N . ASN A 1 91 ? -14.331 4.906 20.174 1.00 93.38 91 ASN A N 1
ATOM 694 C CA . ASN A 1 91 ? -13.532 5.600 21.180 1.00 93.38 91 ASN A CA 1
ATOM 695 C C . ASN A 1 91 ? -14.358 6.692 21.873 1.00 93.38 91 ASN A C 1
ATOM 697 O O . ASN A 1 91 ? -14.460 6.693 23.098 1.00 93.38 91 ASN A O 1
ATOM 701 N N . VAL A 1 92 ? -15.037 7.547 21.101 1.00 94.44 92 VAL A N 1
ATOM 702 C CA . VAL A 1 92 ? -15.925 8.592 21.639 1.00 94.44 92 VAL A CA 1
ATOM 703 C C . VAL A 1 92 ? -17.049 7.985 22.484 1.00 94.44 92 VAL A C 1
ATOM 705 O O . VAL A 1 92 ? -17.362 8.482 23.569 1.00 94.44 92 VAL A O 1
ATOM 708 N N . TYR A 1 93 ? -17.654 6.886 22.025 1.00 92.19 93 TYR A N 1
ATOM 709 C CA . TYR A 1 93 ? -18.694 6.196 22.781 1.00 92.19 93 TYR A CA 1
ATOM 710 C C . TYR A 1 93 ? -18.174 5.687 24.130 1.00 92.19 93 TYR A C 1
ATOM 712 O O . TYR A 1 93 ? -18.769 5.995 25.164 1.00 92.19 93 TYR A O 1
ATOM 720 N N . PHE A 1 94 ? -17.065 4.948 24.141 1.00 90.00 94 PHE A N 1
ATOM 721 C CA . PHE A 1 94 ? -16.503 4.350 25.353 1.00 90.00 94 PHE A CA 1
ATOM 722 C C . PHE A 1 94 ? -15.920 5.383 26.320 1.00 90.00 94 PHE A C 1
ATOM 724 O O . PHE A 1 94 ? -16.011 5.198 27.539 1.00 90.00 94 PHE A O 1
ATOM 731 N N . GLU A 1 95 ? -15.411 6.498 25.802 1.00 89.88 95 GLU A N 1
ATOM 732 C CA . GLU A 1 95 ? -15.036 7.660 26.603 1.00 89.88 95 GLU A CA 1
ATOM 733 C C . GLU A 1 95 ? -16.272 8.266 27.283 1.00 89.88 95 GLU A C 1
ATOM 735 O O . GLU A 1 95 ? -16.311 8.392 28.508 1.00 89.88 95 GLU A O 1
ATOM 740 N N . SER A 1 96 ? -17.337 8.534 26.516 1.00 91.88 96 SER A N 1
ATOM 741 C CA . SER A 1 96 ? -18.584 9.115 27.039 1.00 91.88 96 SER A CA 1
ATOM 742 C C . SER A 1 96 ? -19.355 8.192 27.994 1.00 91.88 96 SER A C 1
ATOM 744 O O . SER A 1 96 ? -20.093 8.661 28.864 1.00 91.88 96 SER A O 1
ATOM 746 N N . ALA A 1 97 ? -19.206 6.873 27.848 1.00 87.75 97 ALA A N 1
ATOM 747 C CA . ALA A 1 97 ? -19.872 5.886 28.688 1.00 87.75 97 ALA A CA 1
ATOM 748 C C . ALA A 1 97 ? -19.319 5.880 30.125 1.00 87.75 97 ALA A C 1
ATOM 750 O O . ALA A 1 97 ? -20.066 5.575 31.062 1.00 87.75 97 ALA A O 1
ATOM 751 N N . GLY A 1 98 ? -18.045 6.247 30.293 1.00 87.31 98 GLY A N 1
ATOM 752 C CA . GLY A 1 98 ? -17.333 6.210 31.565 1.00 87.31 98 GLY A CA 1
ATOM 753 C C . GLY A 1 98 ? -17.022 4.790 32.052 1.00 87.31 98 GLY A C 1
ATOM 754 O O . GLY A 1 98 ? -17.603 3.802 31.599 1.00 87.31 98 GLY A O 1
ATOM 755 N N . GLU A 1 99 ? -16.108 4.693 33.016 1.00 86.50 99 GLU A N 1
ATOM 756 C CA . GLU A 1 99 ? -15.547 3.422 33.501 1.00 86.50 99 GLU A CA 1
ATOM 757 C C . GLU A 1 99 ? -16.618 2.441 34.005 1.00 86.50 99 GLU A C 1
ATOM 759 O O . GLU A 1 99 ? -16.597 1.264 33.658 1.00 86.50 99 GLU A O 1
ATOM 764 N N . ASN A 1 100 ? -17.636 2.930 34.722 1.00 86.25 100 ASN A N 1
ATOM 765 C CA . ASN A 1 100 ? -18.699 2.087 35.281 1.00 86.25 100 ASN A CA 1
ATOM 766 C C . ASN A 1 100 ? -19.495 1.315 34.217 1.00 86.25 100 ASN A C 1
ATOM 768 O O . ASN A 1 100 ? -19.811 0.140 34.410 1.00 86.25 100 ASN A O 1
ATOM 772 N N . LYS A 1 101 ? -19.834 1.956 33.090 1.00 88.00 101 LYS A N 1
ATOM 773 C CA . LYS A 1 101 ? -20.562 1.279 32.005 1.00 88.00 101 LYS A CA 1
ATOM 774 C C . LYS A 1 101 ? -19.660 0.302 31.260 1.00 88.00 101 LYS A C 1
ATOM 776 O O . LYS A 1 101 ? -20.129 -0.766 30.881 1.00 88.00 101 LYS A O 1
ATOM 781 N N . ARG A 1 102 ? -18.377 0.636 31.079 1.00 89.44 102 ARG A N 1
ATOM 782 C CA . ARG A 1 102 ? -17.399 -0.281 30.472 1.00 89.44 102 ARG A CA 1
ATOM 783 C C . ARG A 1 102 ? -17.218 -1.534 31.324 1.00 89.44 102 ARG A C 1
ATOM 785 O O . ARG A 1 102 ? -17.349 -2.644 30.813 1.00 89.44 102 ARG A O 1
ATOM 792 N N . LEU A 1 103 ? -17.083 -1.364 32.637 1.00 89.06 103 LEU A N 1
ATOM 793 C CA . LEU A 1 103 ? -17.009 -2.471 33.586 1.00 89.06 103 LEU A CA 1
ATOM 794 C C . LEU A 1 103 ? -18.293 -3.320 33.594 1.00 89.06 103 LEU A C 1
ATOM 796 O O . LEU A 1 103 ? -18.230 -4.543 33.717 1.00 89.06 103 LEU A O 1
ATOM 800 N N . GLN A 1 104 ? -19.466 -2.703 33.410 1.00 89.06 104 GLN A N 1
ATOM 801 C CA . GLN A 1 104 ? -20.730 -3.431 33.260 1.00 89.06 104 GLN A CA 1
ATOM 802 C C . GLN A 1 104 ? -20.763 -4.291 31.985 1.00 89.06 104 GLN A C 1
ATOM 804 O O . GLN A 1 104 ? -21.232 -5.427 32.037 1.00 89.06 104 GLN A O 1
ATOM 809 N N . ILE A 1 105 ? -20.243 -3.793 30.861 1.00 88.50 105 ILE A N 1
ATOM 810 C CA . ILE A 1 105 ? -20.140 -4.575 29.619 1.00 88.50 105 ILE A CA 1
ATOM 811 C C . ILE A 1 105 ? -19.242 -5.800 29.839 1.00 88.50 105 ILE A C 1
ATOM 813 O O . ILE A 1 105 ? -19.618 -6.917 29.479 1.00 88.50 105 ILE A O 1
ATOM 817 N N . VAL A 1 106 ? -18.093 -5.619 30.499 1.00 88.31 106 VAL A N 1
ATOM 818 C CA . VAL A 1 106 ? -17.194 -6.731 30.852 1.00 88.31 106 VAL A CA 1
ATOM 819 C C . VAL A 1 106 ? -17.888 -7.727 31.779 1.00 88.31 106 VAL A C 1
ATOM 821 O O . VAL A 1 106 ? -17.809 -8.935 31.551 1.00 88.31 106 VAL A O 1
ATOM 824 N N . LYS A 1 107 ? -18.650 -7.250 32.770 1.00 89.69 107 LYS A N 1
ATOM 825 C CA . LYS A 1 107 ? -19.444 -8.112 33.656 1.00 89.69 107 LYS A CA 1
ATOM 826 C C . LYS A 1 107 ? -20.371 -9.041 32.872 1.00 89.69 107 LYS A C 1
ATOM 828 O O . LYS A 1 107 ? -20.397 -10.239 33.145 1.00 89.69 107 LYS A O 1
ATOM 833 N N . GLU A 1 108 ? -21.096 -8.526 31.880 1.00 88.62 108 GLU A N 1
ATOM 834 C CA . GLU A 1 108 ? -21.996 -9.341 31.054 1.00 88.62 108 GLU A CA 1
ATOM 835 C C . GLU A 1 108 ? -21.246 -10.409 30.239 1.00 88.62 108 GLU A C 1
ATOM 837 O O . GLU A 1 108 ? -21.743 -11.526 30.068 1.00 88.62 108 GLU A O 1
ATOM 842 N N . LEU A 1 109 ? -20.040 -10.102 29.748 1.00 86.56 109 LEU A N 1
ATOM 843 C CA . LEU A 1 109 ? -19.190 -11.074 29.050 1.00 86.56 109 LEU A CA 1
ATOM 844 C C . LEU A 1 109 ? -18.712 -12.183 29.996 1.00 86.56 109 LEU A C 1
ATOM 846 O O . LEU A 1 109 ? -18.774 -13.369 29.657 1.00 86.56 109 LEU A O 1
ATOM 850 N N . VAL A 1 110 ? -18.302 -11.812 31.207 1.00 86.19 110 VAL A N 1
ATOM 851 C CA . VAL A 1 110 ? -17.865 -12.746 32.250 1.00 86.19 110 VAL A CA 1
ATOM 852 C C . VAL A 1 110 ? -19.024 -13.626 32.741 1.00 86.19 110 VAL A C 1
ATOM 854 O O . VAL A 1 110 ? -18.869 -14.830 32.944 1.00 86.19 110 VAL A O 1
ATOM 857 N N . GLU A 1 111 ? -20.233 -13.085 32.866 1.00 87.31 111 GLU A N 1
ATOM 858 C CA . GLU A 1 111 ? -21.412 -13.880 33.226 1.00 87.31 111 GLU A CA 1
ATOM 859 C C . GLU A 1 111 ? -21.727 -14.964 32.184 1.00 87.31 111 GLU A C 1
ATOM 861 O O . GLU A 1 111 ? -22.121 -16.080 32.544 1.00 87.31 111 GLU A O 1
ATOM 866 N N . ARG A 1 112 ? -21.496 -14.687 30.893 1.00 86.00 112 ARG A N 1
ATOM 867 C CA . ARG A 1 112 ? -21.645 -15.692 29.826 1.00 86.00 112 ARG A CA 1
ATOM 868 C C . ARG A 1 112 ? -20.624 -16.821 29.961 1.00 86.00 112 ARG A C 1
ATOM 870 O O . ARG A 1 112 ? -20.970 -17.978 29.703 1.00 86.00 112 ARG A O 1
ATOM 877 N N . SER A 1 113 ? -19.402 -16.521 30.405 1.00 82.00 113 SER A N 1
ATOM 878 C CA . SER A 1 113 ? -18.340 -17.522 30.585 1.00 82.00 113 SER A CA 1
ATOM 879 C C . SER A 1 113 ? -18.523 -18.387 31.839 1.00 82.00 113 SER A C 1
ATOM 881 O O . SER A 1 113 ? -17.983 -19.494 31.908 1.00 82.00 113 SER A O 1
ATOM 883 N N . LYS A 1 114 ? -19.379 -17.976 32.785 1.00 82.44 114 LYS A N 1
ATOM 884 C CA . LYS A 1 114 ? -19.703 -18.741 34.003 1.00 82.44 114 LYS A CA 1
ATOM 885 C C . LYS A 1 114 ? -20.117 -20.189 33.725 1.00 82.44 114 LYS A C 1
ATOM 887 O O . LYS A 1 114 ? -19.714 -21.100 34.446 1.00 82.44 114 LYS A O 1
ATOM 892 N N . LYS A 1 115 ? -20.885 -20.425 32.652 1.00 81.38 115 LYS A N 1
ATOM 893 C CA . LYS A 1 115 ? -21.313 -21.780 32.254 1.00 81.38 115 LYS A CA 1
ATOM 894 C C . LYS A 1 115 ? -20.137 -22.692 31.900 1.00 81.38 115 LYS A C 1
ATOM 896 O O . LYS A 1 115 ? -20.219 -23.894 32.123 1.00 81.38 115 LYS A O 1
ATOM 901 N N . VAL A 1 116 ? -19.063 -22.124 31.355 1.00 83.31 116 VAL A N 1
ATOM 902 C CA . VAL A 1 116 ? -17.862 -22.856 30.934 1.00 83.31 116 VAL A CA 1
ATOM 903 C C . VAL A 1 116 ? -16.977 -23.185 32.137 1.00 83.31 116 VAL A C 1
ATOM 905 O O . VAL A 1 116 ? -16.406 -24.271 32.210 1.00 83.31 116 VAL A O 1
ATOM 908 N N . LEU A 1 117 ? -16.890 -22.267 33.102 1.00 80.06 117 LEU A N 1
ATOM 909 C CA . LEU A 1 117 ? -16.039 -22.408 34.288 1.00 80.06 117 LEU A CA 1
ATOM 910 C C . LEU A 1 117 ? -16.649 -23.324 35.367 1.00 80.06 117 LEU A C 1
ATOM 912 O O . LEU A 1 117 ? -15.916 -23.962 36.130 1.00 80.06 117 LEU A O 1
ATOM 916 N N . GLY A 1 118 ? -17.978 -23.454 35.404 1.00 79.50 118 GLY A N 1
ATOM 917 C CA . GLY A 1 118 ? -18.674 -24.378 36.300 1.00 79.50 118 GLY A CA 1
ATOM 918 C C . GLY A 1 118 ? -18.444 -24.051 37.780 1.00 79.50 118 GLY A C 1
ATOM 919 O O . GLY A 1 118 ? -18.738 -22.947 38.229 1.00 79.50 118 GLY A O 1
ATOM 920 N N . THR A 1 119 ? -17.951 -25.025 38.557 1.00 80.56 119 THR A N 1
ATOM 921 C CA . THR A 1 119 ? -17.657 -24.869 39.998 1.00 80.56 119 THR A CA 1
ATOM 922 C C . THR A 1 119 ? -16.171 -24.737 40.325 1.00 80.56 119 THR A C 1
ATOM 924 O O . THR A 1 119 ? -15.780 -24.890 41.483 1.00 80.56 119 THR A O 1
ATOM 927 N N . ARG A 1 120 ? -15.321 -24.531 39.316 1.00 84.00 120 ARG A N 1
ATOM 928 C CA . ARG A 1 120 ? -13.870 -24.484 39.512 1.00 84.00 120 ARG A CA 1
ATOM 929 C C . ARG A 1 120 ? -13.460 -23.181 40.206 1.00 84.00 120 ARG A C 1
ATOM 931 O O . ARG A 1 120 ? -14.094 -22.155 39.966 1.00 84.00 120 ARG A O 1
ATOM 938 N N . PRO A 1 121 ? -12.407 -23.206 41.039 1.00 83.69 121 PRO A N 1
ATOM 939 C CA . PRO A 1 121 ? -11.821 -21.978 41.552 1.00 83.69 121 PRO A CA 1
ATOM 940 C C . PRO A 1 121 ? -11.233 -21.140 40.407 1.00 83.69 121 PRO A C 1
ATOM 942 O O . PRO A 1 121 ? -10.658 -21.690 39.465 1.00 83.69 121 PRO A O 1
ATOM 945 N N . VAL A 1 122 ? -11.375 -19.819 40.503 1.00 85.06 122 VAL A N 1
ATOM 946 C CA . VAL A 1 122 ? -11.001 -18.846 39.471 1.00 85.06 122 VAL A CA 1
ATOM 947 C C . VAL A 1 122 ? -9.961 -17.878 40.031 1.00 85.06 122 VAL A C 1
ATOM 949 O O . VAL A 1 122 ? -10.170 -17.261 41.076 1.00 85.06 122 VAL A O 1
ATOM 952 N N . ASN A 1 123 ? -8.857 -17.722 39.303 1.00 85.75 123 ASN A N 1
ATOM 953 C CA . ASN A 1 123 ? -7.922 -16.613 39.469 1.00 85.75 123 ASN A CA 1
ATOM 954 C C . ASN A 1 123 ? -8.181 -15.637 38.327 1.00 85.75 123 ASN A C 1
ATOM 956 O O . ASN A 1 123 ? -8.211 -16.065 37.171 1.00 85.75 123 ASN A O 1
ATOM 960 N N . ALA A 1 124 ? -8.377 -14.360 38.636 1.00 85.19 124 ALA A N 1
ATOM 961 C CA . ALA A 1 124 ? -8.598 -13.341 37.620 1.00 85.19 124 ALA A CA 1
ATOM 962 C C . ALA A 1 124 ? -7.411 -12.383 37.540 1.00 85.19 124 ALA A C 1
ATOM 964 O O . ALA A 1 124 ? -6.748 -12.084 38.537 1.00 85.19 124 ALA A O 1
ATOM 965 N N . ARG A 1 125 ? -7.166 -11.882 36.336 1.00 86.44 125 ARG A N 1
ATOM 966 C CA . ARG A 1 125 ? -6.262 -10.768 36.089 1.00 86.44 125 ARG A CA 1
ATOM 967 C C . ARG A 1 125 ? -7.062 -9.650 35.455 1.00 86.44 125 ARG A C 1
ATOM 969 O O . ARG A 1 125 ? -7.930 -9.941 34.643 1.00 86.44 125 ARG A O 1
ATOM 976 N N . VAL A 1 126 ? -6.793 -8.423 35.877 1.00 86.31 126 VAL A N 1
ATOM 977 C CA . VAL A 1 126 ? -7.530 -7.230 35.462 1.00 86.31 126 VAL A CA 1
ATOM 978 C C . VAL A 1 126 ? -6.567 -6.267 34.797 1.00 86.31 126 VAL A C 1
ATOM 980 O O . VAL A 1 126 ? -5.510 -5.963 35.358 1.00 86.31 126 VAL A O 1
ATOM 983 N N . LEU A 1 127 ? -6.949 -5.763 33.633 1.00 86.25 127 LEU A N 1
ATOM 984 C CA . LEU A 1 127 ? -6.238 -4.736 32.894 1.00 86.25 127 LEU A CA 1
ATOM 985 C C . LEU A 1 127 ? -7.150 -3.530 32.655 1.00 86.25 127 LEU A C 1
ATOM 987 O O . LEU A 1 127 ? -8.324 -3.675 32.327 1.00 86.25 127 LEU A O 1
ATOM 991 N N . GLY A 1 128 ? -6.601 -2.324 32.802 1.00 82.31 128 GLY A N 1
ATOM 992 C CA . GLY A 1 128 ? -7.276 -1.080 32.413 1.00 82.31 128 GLY A CA 1
ATOM 993 C C . GLY A 1 128 ? -8.362 -0.574 33.372 1.00 82.31 128 GLY A C 1
ATOM 994 O O . GLY A 1 128 ? -8.744 0.584 33.260 1.00 82.31 128 GLY A O 1
ATOM 995 N N . PHE A 1 129 ? -8.798 -1.382 34.344 1.00 85.62 129 PHE A N 1
ATOM 996 C CA . PHE A 1 129 ? -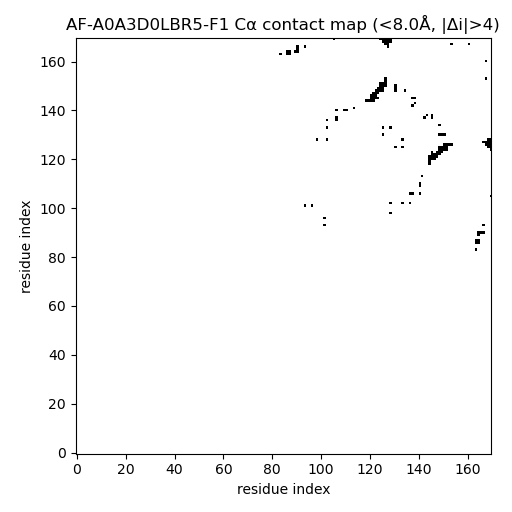9.757 -0.991 35.385 1.00 85.62 129 PHE A CA 1
ATOM 997 C C . PHE A 1 129 ? -9.125 -0.859 36.770 1.00 85.62 129 PHE A C 1
ATOM 999 O O . PHE A 1 129 ? -8.118 -1.504 37.084 1.00 85.62 129 PHE A O 1
ATOM 1006 N N . GLU A 1 130 ? -9.776 -0.088 37.643 1.00 86.62 130 GLU A N 1
ATOM 1007 C CA . GLU A 1 130 ? -9.449 -0.087 39.066 1.00 86.62 130 GLU A CA 1
ATOM 1008 C C . GLU A 1 130 ? -9.646 -1.484 39.687 1.00 86.62 130 GLU A C 1
ATOM 1010 O O . GLU A 1 130 ? -10.708 -2.108 39.593 1.00 86.62 130 GLU A O 1
ATOM 1015 N N . LYS A 1 131 ? -8.605 -1.977 40.372 1.00 85.00 131 LYS A N 1
ATOM 1016 C CA . LYS A 1 131 ? -8.572 -3.328 40.954 1.00 85.00 131 LYS A CA 1
ATOM 1017 C C . LYS A 1 131 ? -9.732 -3.588 41.916 1.00 85.00 131 LYS A C 1
ATOM 1019 O O . LYS A 1 131 ? -10.268 -4.694 41.942 1.00 85.00 131 LYS A O 1
ATOM 1024 N N . GLU A 1 132 ? -10.093 -2.594 42.720 1.00 85.69 132 GLU A N 1
ATOM 1025 C CA . GLU A 1 132 ? -11.144 -2.710 43.734 1.00 85.69 132 GLU A CA 1
ATOM 1026 C C . GLU A 1 132 ? -12.526 -2.835 43.084 1.00 85.69 132 GLU A C 1
ATOM 1028 O O . GLU A 1 132 ? -13.277 -3.761 43.400 1.00 85.69 132 GLU A O 1
ATOM 1033 N N . ALA A 1 133 ? -12.820 -1.982 42.098 1.00 85.94 133 ALA A N 1
ATOM 1034 C CA . ALA A 1 133 ? -14.063 -2.031 41.335 1.00 85.94 133 ALA A CA 1
ATOM 1035 C C . ALA A 1 133 ? -14.211 -3.357 40.567 1.00 85.94 133 ALA A C 1
ATOM 1037 O O . ALA A 1 133 ? -15.270 -3.993 40.600 1.00 85.94 133 ALA A O 1
ATOM 1038 N N . ALA A 1 134 ? -13.134 -3.822 39.928 1.00 86.31 134 ALA A N 1
ATOM 1039 C CA . ALA A 1 134 ? -13.125 -5.097 39.220 1.00 86.31 134 ALA A CA 1
ATOM 1040 C C . ALA A 1 134 ? -13.276 -6.300 40.168 1.00 86.31 134 ALA A C 1
ATOM 1042 O O . ALA A 1 134 ? -13.999 -7.247 39.851 1.00 86.31 134 ALA A O 1
ATOM 1043 N N . PHE A 1 135 ? -12.656 -6.262 41.353 1.00 87.06 135 PHE A N 1
ATOM 1044 C CA . PHE A 1 135 ? -12.814 -7.304 42.369 1.00 87.06 135 PHE A CA 1
ATOM 1045 C C . PHE A 1 135 ? -14.266 -7.418 42.845 1.00 87.06 135 PHE A C 1
ATOM 1047 O O . PHE A 1 135 ? -14.812 -8.523 42.877 1.00 87.06 135 PHE A O 1
ATOM 1054 N N . GLU A 1 136 ? -14.915 -6.297 43.166 1.00 88.19 136 GLU A N 1
ATOM 1055 C CA . GLU A 1 136 ? -16.324 -6.283 43.581 1.00 88.19 136 GLU A CA 1
ATOM 1056 C C . GLU A 1 136 ? -17.254 -6.781 42.464 1.00 88.19 136 GLU A C 1
ATOM 1058 O O . GLU A 1 136 ? -18.154 -7.595 42.708 1.00 88.19 136 GLU A O 1
ATOM 1063 N N . MET A 1 137 ? -16.994 -6.381 41.214 1.00 89.19 137 MET A N 1
ATOM 1064 C CA . MET A 1 137 ? -17.717 -6.889 40.047 1.00 89.19 137 MET A CA 1
ATOM 1065 C C . MET A 1 137 ? -17.591 -8.413 39.935 1.00 89.19 137 MET A C 1
ATOM 1067 O O . MET A 1 137 ? -18.607 -9.113 39.894 1.00 89.19 137 MET A O 1
ATOM 1071 N N . LEU A 1 138 ? -16.369 -8.945 39.963 1.00 87.88 138 LEU A N 1
ATOM 1072 C CA . LEU A 1 138 ? -16.107 -10.377 39.834 1.00 87.88 138 LEU A CA 1
ATOM 1073 C C . LEU A 1 138 ? -16.713 -11.170 41.002 1.00 87.88 138 LEU A C 1
ATOM 1075 O O . LEU A 1 138 ? -17.339 -12.214 40.788 1.00 87.88 138 LEU A O 1
ATOM 1079 N N . LYS A 1 139 ? -16.610 -10.655 42.231 1.00 87.12 139 LYS A N 1
ATOM 1080 C CA . LYS A 1 139 ? -17.224 -11.245 43.430 1.00 87.12 139 LYS A CA 1
ATOM 1081 C C . LYS A 1 139 ? -18.743 -11.337 43.302 1.00 87.12 139 LYS A C 1
ATOM 1083 O O . LYS A 1 139 ? -19.321 -12.341 43.717 1.00 87.12 139 LYS A O 1
ATOM 1088 N N . SER A 1 140 ? -19.387 -10.355 42.668 1.00 87.56 140 SER A N 1
ATOM 1089 C CA . SER A 1 140 ? -20.828 -10.410 42.386 1.00 87.56 140 SER A CA 1
ATOM 1090 C C . SER A 1 140 ? -21.213 -11.534 41.409 1.00 87.56 140 SER A C 1
ATOM 1092 O O . SER A 1 140 ? -22.321 -12.062 41.494 1.00 87.56 140 SER A O 1
ATOM 1094 N N . VAL A 1 141 ? -20.300 -11.946 40.519 1.00 85.75 141 VAL A N 1
ATOM 1095 C CA . VAL A 1 141 ? -20.551 -12.972 39.491 1.00 85.75 141 VAL A CA 1
ATOM 1096 C C . VAL A 1 141 ? -20.204 -14.385 39.978 1.00 85.75 141 VAL A C 1
ATOM 1098 O O . VAL A 1 141 ? -21.009 -15.311 39.814 1.00 85.75 141 VAL A O 1
ATOM 1101 N N . PHE A 1 142 ? -19.026 -14.567 40.580 1.00 84.19 142 PHE A N 1
ATOM 1102 C CA . PHE A 1 142 ? -18.477 -15.879 40.960 1.00 84.19 142 PHE A CA 1
ATOM 1103 C C . PHE A 1 142 ? -18.546 -16.183 42.464 1.00 84.19 142 PHE A C 1
ATOM 1105 O O . PHE A 1 142 ? -18.342 -17.328 42.873 1.00 84.19 142 PHE A O 1
ATOM 1112 N N . GLY A 1 143 ? -18.856 -15.195 43.308 1.00 84.00 143 GLY A N 1
ATOM 1113 C CA . GLY A 1 143 ? -18.966 -15.379 44.754 1.00 84.00 143 GLY A CA 1
ATOM 1114 C C . GLY A 1 143 ? -17.678 -15.928 45.370 1.00 84.00 143 GLY A C 1
ATOM 1115 O O . GLY A 1 143 ? -16.609 -15.341 45.233 1.00 84.00 143 GLY A O 1
ATOM 1116 N N . THR A 1 144 ? -17.781 -17.073 46.048 1.00 80.00 144 THR A N 1
ATOM 1117 C CA . THR A 1 144 ? -16.669 -17.723 46.766 1.00 80.00 144 THR A CA 1
ATOM 1118 C C . THR A 1 144 ? -15.693 -18.484 45.867 1.00 80.00 144 THR A C 1
ATOM 1120 O O . THR A 1 144 ? -14.716 -19.033 46.367 1.00 80.00 144 THR A O 1
ATOM 1123 N N . GLN A 1 145 ? -15.943 -18.549 44.557 1.00 82.56 145 GLN A N 1
ATOM 1124 C CA . GLN A 1 145 ? -15.067 -19.252 43.614 1.00 82.56 145 GLN A CA 1
ATOM 1125 C C . GLN A 1 145 ? -13.818 -18.440 43.248 1.00 82.56 145 GLN A C 1
ATOM 1127 O O . GLN A 1 145 ? -12.857 -19.018 42.748 1.00 82.56 145 GLN A O 1
ATOM 1132 N N . ILE A 1 146 ? -13.809 -17.125 43.492 1.00 84.75 146 ILE A N 1
ATOM 1133 C CA . ILE A 1 146 ? -12.639 -16.273 43.249 1.00 84.75 146 ILE A CA 1
ATOM 1134 C C . ILE A 1 146 ? -11.616 -16.460 44.359 1.00 84.75 146 ILE A C 1
ATOM 1136 O O . ILE A 1 146 ? -11.917 -16.241 45.531 1.00 84.75 146 ILE A O 1
ATOM 1140 N N . LEU A 1 147 ? -10.396 -16.822 43.970 1.00 83.19 147 LEU A N 1
ATOM 1141 C CA . LEU A 1 147 ? -9.270 -16.986 44.886 1.00 83.19 147 LEU A CA 1
ATOM 1142 C C . LEU A 1 147 ? -8.365 -15.751 44.918 1.00 83.19 147 LEU A C 1
ATOM 1144 O O . LEU A 1 147 ? -7.954 -15.324 45.996 1.00 83.19 147 LEU A O 1
ATOM 1148 N N . SER A 1 148 ? -8.057 -15.167 43.758 1.00 82.38 148 SER A N 1
ATOM 1149 C CA . SER A 1 148 ? -7.216 -13.973 43.661 1.00 82.38 148 SER A CA 1
ATOM 1150 C C . SER A 1 148 ? -7.586 -13.095 42.468 1.00 82.38 148 SER A C 1
ATOM 1152 O O . SER A 1 148 ? -8.124 -13.568 41.462 1.00 82.38 148 SER A O 1
ATOM 1154 N N . VAL A 1 149 ? -7.288 -11.800 42.607 1.00 83.12 149 VAL A N 1
ATOM 1155 C CA . VAL A 1 149 ? -7.350 -10.810 41.529 1.00 83.12 149 VAL A CA 1
ATOM 1156 C C . VAL A 1 149 ? -6.031 -10.047 41.493 1.00 83.12 149 VAL A C 1
ATOM 1158 O O . VAL A 1 149 ? -5.619 -9.440 42.489 1.00 83.12 149 VAL A O 1
ATOM 1161 N N . GLU A 1 150 ? -5.362 -10.092 40.349 1.00 85.31 150 GLU A N 1
ATOM 1162 C CA . GLU A 1 150 ? -4.074 -9.440 40.098 1.00 85.31 150 GLU A CA 1
ATOM 1163 C C . GLU A 1 150 ? -4.214 -8.392 38.991 1.00 85.31 150 GLU A C 1
ATOM 1165 O O . GLU A 1 150 ? -5.077 -8.509 38.128 1.00 85.31 150 GLU A O 1
ATOM 1170 N N . SER A 1 151 ? -3.379 -7.354 39.011 1.00 80.69 151 SER A N 1
ATOM 1171 C CA . SER A 1 151 ? -3.290 -6.404 37.899 1.00 80.69 151 SER A CA 1
ATOM 1172 C C . SER A 1 151 ? -2.401 -6.991 36.805 1.00 80.69 151 SER A C 1
ATOM 1174 O O . SER A 1 151 ? -1.247 -7.326 37.082 1.00 80.69 151 SER A O 1
ATOM 1176 N N . ALA A 1 152 ? -2.915 -7.092 35.586 1.00 79.50 152 ALA A N 1
ATOM 1177 C CA . ALA A 1 152 ? -2.130 -7.453 34.415 1.00 79.50 152 ALA A CA 1
ATOM 1178 C C . ALA A 1 152 ? -1.359 -6.236 33.879 1.00 79.50 152 ALA A C 1
ATOM 1180 O O . ALA A 1 152 ? -1.803 -5.093 33.993 1.00 79.50 152 ALA A O 1
ATOM 1181 N N . GLY A 1 153 ? -0.190 -6.484 33.286 1.00 68.88 153 GLY A N 1
ATOM 1182 C CA . GLY A 1 153 ? 0.528 -5.483 32.497 1.00 68.88 153 GLY A CA 1
ATOM 1183 C C . GLY A 1 153 ? -0.006 -5.412 31.064 1.00 68.88 153 GLY A C 1
ATOM 1184 O O . GLY A 1 153 ? -0.567 -6.379 30.559 1.00 68.88 153 GLY A O 1
ATOM 1185 N N . ALA A 1 154 ? 0.239 -4.295 30.372 1.00 59.78 154 ALA A N 1
ATOM 1186 C CA . ALA A 1 154 ? -0.232 -4.054 28.999 1.00 59.78 154 ALA A CA 1
ATOM 1187 C C . ALA A 1 154 ? 0.206 -5.115 27.959 1.00 59.78 154 ALA A C 1
ATOM 1189 O O . ALA A 1 154 ? -0.380 -5.194 26.887 1.00 59.78 154 ALA A O 1
ATOM 1190 N N . GLY A 1 155 ? 1.218 -5.935 28.269 1.00 60.12 155 GLY A N 1
ATOM 1191 C CA . GLY A 1 155 ? 1.689 -7.036 27.420 1.00 60.12 155 GLY A CA 1
ATOM 1192 C C . GLY A 1 155 ? 1.055 -8.405 27.699 1.00 60.12 155 GLY A C 1
ATOM 1193 O O . GLY A 1 155 ? 1.459 -9.376 27.070 1.00 60.12 155 GLY A O 1
ATOM 1194 N N . GLU A 1 156 ? 0.114 -8.512 28.645 1.00 61.94 156 GLU A N 1
ATOM 1195 C CA . GLU A 1 156 ? -0.569 -9.777 28.977 1.00 61.94 156 GLU A CA 1
ATOM 1196 C C . GLU A 1 156 ? -1.933 -9.947 28.286 1.00 61.94 156 GLU A C 1
ATOM 1198 O O . GLU A 1 156 ? -2.588 -10.972 28.475 1.00 61.94 156 GLU A O 1
ATOM 1203 N N . ASN A 1 157 ? -2.356 -8.984 27.459 1.00 60.44 157 ASN A N 1
ATOM 1204 C CA . ASN A 1 157 ? -3.524 -9.166 26.600 1.00 60.44 157 ASN A CA 1
ATOM 1205 C C . ASN A 1 157 ? -3.238 -10.252 25.560 1.00 60.44 157 ASN A C 1
ATOM 1207 O O . ASN A 1 157 ? -2.307 -10.132 24.767 1.00 60.44 157 ASN A O 1
ATOM 1211 N N . ALA A 1 158 ? -4.047 -11.311 25.573 1.00 53.88 158 ALA A N 1
ATOM 1212 C CA . ALA A 1 158 ? -3.954 -12.401 24.605 1.00 53.88 158 ALA A CA 1
ATOM 1213 C C . ALA A 1 158 ? -4.528 -12.028 23.224 1.00 53.88 158 ALA A C 1
ATOM 1215 O O . ALA A 1 158 ? -4.215 -12.705 22.245 1.00 53.88 158 ALA A O 1
ATOM 1216 N N . ASP A 1 159 ? -5.344 -10.973 23.150 1.00 60.09 159 ASP A N 1
ATOM 1217 C CA . ASP A 1 159 ? -6.011 -10.546 21.922 1.00 60.09 159 ASP A CA 1
ATOM 1218 C C . ASP A 1 159 ? -5.175 -9.520 21.146 1.00 60.09 159 ASP A C 1
ATOM 1220 O O . ASP A 1 159 ? -4.556 -8.621 21.724 1.00 60.09 159 ASP A O 1
ATOM 1224 N N . GLU A 1 160 ? -5.174 -9.653 19.815 1.00 62.88 160 GLU A N 1
ATOM 1225 C CA . GLU A 1 160 ? -4.575 -8.675 18.907 1.00 62.88 160 GLU A CA 1
ATOM 1226 C C . GLU A 1 160 ? -5.203 -7.300 19.164 1.00 62.88 160 GLU A C 1
ATOM 1228 O O . GLU A 1 160 ? -6.412 -7.103 19.023 1.00 62.88 160 GLU A O 1
ATOM 1233 N N . THR A 1 161 ? -4.378 -6.333 19.565 1.00 70.19 161 THR A N 1
ATOM 1234 C CA . THR A 1 161 ? -4.830 -4.959 19.773 1.00 70.19 161 THR A CA 1
ATOM 1235 C C . THR A 1 161 ? -5.302 -4.385 18.445 1.00 70.19 161 THR A C 1
ATOM 1237 O O . THR A 1 161 ? -4.532 -4.335 17.484 1.00 70.19 161 THR A O 1
ATOM 1240 N N . VAL A 1 162 ? -6.549 -3.919 18.3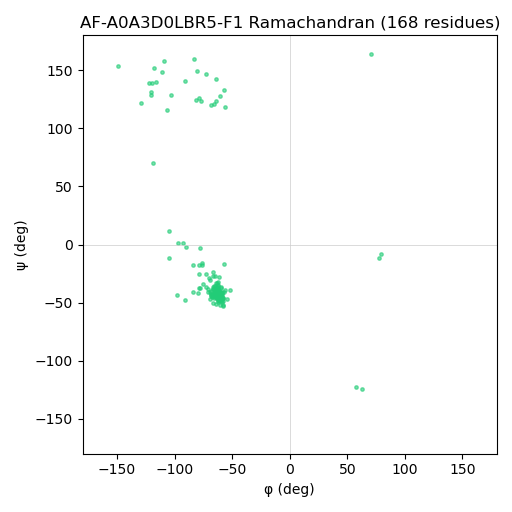97 1.00 78.88 162 VAL A N 1
ATOM 1241 C CA . VAL A 1 162 ? -7.069 -3.190 17.239 1.00 78.88 162 VAL A CA 1
ATOM 1242 C C . VAL A 1 162 ? -6.366 -1.836 17.157 1.00 78.88 162 VAL A C 1
ATOM 1244 O O . VAL A 1 162 ? -6.430 -1.042 18.097 1.00 78.88 162 VAL A O 1
ATOM 1247 N N . GLU A 1 163 ? -5.679 -1.584 16.043 1.00 80.56 163 GLU A N 1
ATOM 1248 C CA . GLU A 1 163 ? -4.953 -0.334 15.818 1.00 80.56 163 GLU A CA 1
ATOM 1249 C C . GLU A 1 163 ? -5.899 0.874 15.931 1.00 80.56 163 GLU A C 1
ATOM 1251 O O . GLU A 1 163 ? -7.011 0.871 15.407 1.00 80.56 163 GLU A O 1
ATOM 1256 N N . GLY A 1 164 ? -5.478 1.901 16.673 1.00 82.56 164 GLY A N 1
ATOM 1257 C CA . GLY A 1 164 ? -6.263 3.119 16.901 1.00 82.56 164 GLY A CA 1
ATOM 1258 C C . GLY A 1 164 ? -7.365 3.015 17.965 1.00 82.56 164 GLY A C 1
ATOM 1259 O O . GLY A 1 164 ? -7.933 4.043 18.340 1.00 82.56 164 GLY A O 1
ATOM 1260 N N . PHE A 1 165 ? -7.670 1.826 18.495 1.00 85.69 165 PHE A N 1
ATOM 1261 C CA . PHE A 1 165 ? -8.624 1.693 19.597 1.00 85.69 165 PHE A CA 1
ATOM 1262 C C . PHE A 1 165 ? -7.963 2.057 20.933 1.00 85.69 165 PHE A C 1
ATOM 1264 O O . PHE A 1 165 ? -6.918 1.515 21.277 1.00 85.69 165 PHE A O 1
ATOM 1271 N N . ALA A 1 166 ? -8.559 2.983 21.686 1.00 84.75 166 ALA A N 1
ATOM 1272 C CA . ALA A 1 166 ? -7.924 3.585 22.862 1.00 84.75 166 ALA A CA 1
ATOM 1273 C C . ALA A 1 166 ? -8.081 2.763 24.154 1.00 84.75 166 ALA A C 1
ATOM 1275 O O . ALA A 1 166 ? -7.362 2.998 25.126 1.00 84.75 166 ALA A O 1
ATOM 1276 N N . PHE A 1 167 ? -9.028 1.822 24.187 1.00 83.00 167 PHE A N 1
ATOM 1277 C CA . PHE A 1 167 ? -9.386 1.079 25.393 1.00 83.00 167 PHE A CA 1
ATOM 1278 C C . PHE A 1 167 ? -8.862 -0.355 25.313 1.00 83.00 167 PHE A C 1
ATOM 1280 O O . PHE A 1 167 ? -9.287 -1.153 24.481 1.00 83.00 167 PHE A O 1
ATOM 1287 N N . HIS A 1 168 ? -7.941 -0.693 26.208 1.00 79.88 168 HIS A N 1
ATOM 1288 C CA . HIS A 1 168 ? -7.383 -2.037 26.344 1.00 79.88 168 HIS A CA 1
ATOM 1289 C C . HIS A 1 168 ? -7.699 -2.552 27.744 1.00 79.88 168 HIS A C 1
ATOM 1291 O O . HIS A 1 168 ? -6.830 -2.615 28.612 1.00 79.88 168 HIS A O 1
ATOM 1297 N N . GLU A 1 169 ? -8.980 -2.828 27.968 1.00 79.62 169 GLU A N 1
ATOM 1298 C CA . GLU A 1 169 ? -9.531 -3.174 29.274 1.00 79.62 169 GLU A CA 1
ATOM 1299 C C . GLU A 1 169 ? -10.080 -4.611 29.248 1.00 79.62 169 GLU A C 1
ATOM 1301 O O . GLU A 1 169 ? -10.692 -5.016 28.256 1.00 79.62 169 GLU A O 1
ATOM 1306 N N . GLY A 1 170 ? -9.863 -5.384 30.318 1.00 70.00 170 GLY A N 1
ATOM 1307 C CA . GLY A 1 170 ? -10.206 -6.812 30.375 1.00 70.00 170 GLY A CA 1
ATOM 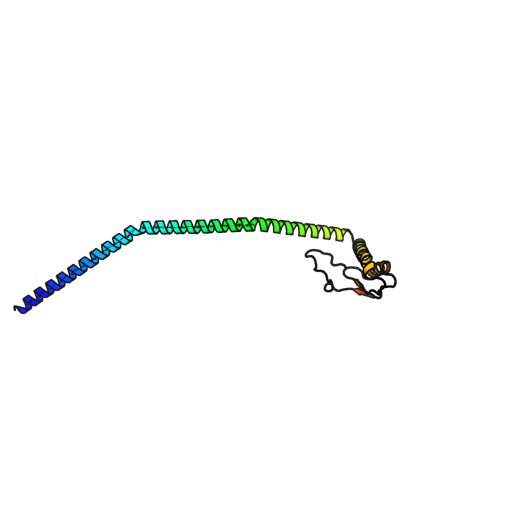1308 C C . GLY A 1 170 ? -10.063 -7.432 31.754 1.00 70.00 170 GLY A C 1
ATOM 1309 O O . GLY A 1 170 ? -9.224 -6.937 32.540 1.00 70.00 170 GLY A O 1
#

Mean predicted aligned error: 12.82 Å

Foldseek 3Di:
DVVVVVVVVVVVVVVVVVVVVVVVVVVVVVVVVVVVVVCPVVVVVVVVVVVVVVVVVVVVVVVVVCVVVVVVVVVVVVVVVVLLVVLVVVQVVDVVCDPVVVLVVVLVVVLVCCVVCDQAADEEEWEPDDQVVNVVSVCVRNPPSYDYYHYDDPVPDPDDDDPSRPDDTD

Radius of gyration: 47.69 Å; Cα contacts (8 Å, |Δi|>4): 77; chains: 1; bounding box: 92×34×123 Å

Secondary structure (DSSP, 8-state):
-HHHHHHHHHHHHHHHHHHHHHHHHHHHHHHHHHHHHHTHHHHHHHHHHHHHHHHHHHHHHHHHHHHHHHHHHHHHHHHHHHHHHHHHHHHHHHHHHHHHHHHHHHHHHHHHHHHHHTT--EEEEE-SS-HHHHHHHHHHHHGGGEEEEEEPPTT---SPPPTT------

Sequence (170 aa):
MEELRSTDALDKEIVADAKKKADRILAKAEES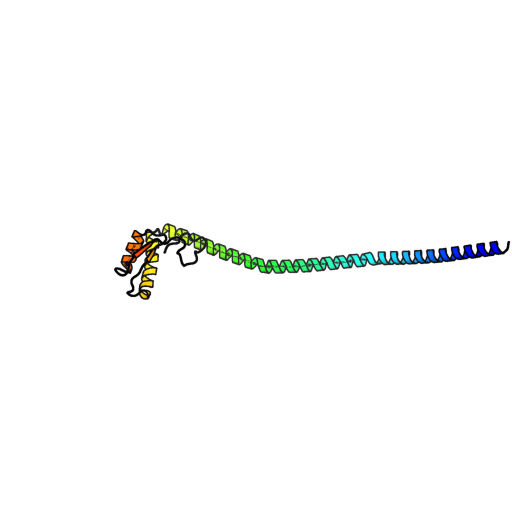CASLLGGVDARVQEAKSQAEAATRSMLALYKKNINASLPLEKERYLVSYIHESVIEALNVYFESAGENKRLQIVKELVERSKKVLGTRPVNARVLGFEKEAAFEMLKSVFGTQILSVESAGAGENADETVEGFAFHEG

Nearest PDB structures (foldseek):
  8ssa-assembly1_B  TM=4.856E-01  e=8.218E+00  Rattus norvegicus

Solvent-accessible surface area (backbone atoms only — not comparable to full-atom values): 9722 Å² total; per-residue (Å²): 122,66,66,64,58,52,49,56,51,50,53,52,50,52,52,50,52,51,46,54,51,50,53,54,52,51,54,51,50,52,52,49,50,52,52,54,58,70,46,43,64,59,52,53,52,49,52,50,52,52,51,54,52,52,52,50,54,51,51,52,50,52,52,52,49,49,68,58,46,53,59,54,52,51,53,50,52,50,52,52,52,52,50,53,53,48,38,52,52,48,43,54,48,57,60,75,54,36,68,71,51,54,53,48,56,51,48,57,55,53,57,64,46,42,75,79,55,64,88,53,78,39,77,46,62,36,27,82,61,60,68,67,63,52,48,55,53,49,40,73,72,54,48,88,33,56,78,47,80,44,81,49,58,93,85,68,63,90,64,85,78,60,85,83,54,81,78,74,63,84

pLDDT: mean 86.86, std 10.41, range [49.16, 97.19]